Protein AF-A0AA38FPN9-F1 (afdb_monomer)

Structure (mmCIF, N/CA/C/O backbone):
data_AF-A0AA38FPN9-F1
#
_entry.id   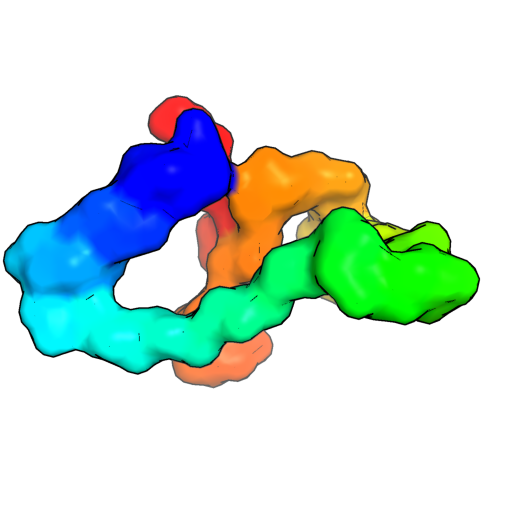AF-A0AA38FPN9-F1
#
loop_
_atom_site.group_PDB
_atom_site.id
_atom_site.type_symbol
_atom_site.label_atom_id
_atom_site.label_alt_id
_atom_site.label_comp_id
_atom_site.label_asym_id
_atom_site.label_entity_id
_atom_site.label_seq_id
_atom_site.pdbx_PDB_ins_code
_atom_site.Cartn_x
_atom_site.Cartn_y
_atom_site.Cartn_z
_atom_site.occupancy
_atom_site.B_iso_or_equiv
_atom_site.auth_seq_id
_atom_site.auth_comp_id
_atom_site.auth_asym_id
_atom_site.auth_atom_id
_atom_site.pdbx_PDB_model_num
ATOM 1 N N . TYR A 1 1 ? 1.436 10.724 5.770 1.00 90.31 1 TYR A N 1
ATOM 2 C CA . TYR A 1 1 ? 0.647 9.722 5.016 1.00 90.31 1 TYR A CA 1
ATOM 3 C C . TYR A 1 1 ? 0.967 8.259 5.340 1.00 90.31 1 TYR A C 1
ATOM 5 O O . TYR A 1 1 ? 0.154 7.635 6.003 1.00 90.31 1 TYR A O 1
ATOM 13 N N . CYS A 1 2 ? 2.100 7.653 4.935 1.00 91.69 2 CYS A N 1
ATOM 14 C CA . CYS A 1 2 ? 2.332 6.213 5.209 1.00 91.69 2 CYS A CA 1
ATOM 15 C C . CYS A 1 2 ? 2.400 5.881 6.709 1.00 91.69 2 CYS A C 1
ATOM 17 O O . CYS A 1 2 ? 1.815 4.893 7.146 1.00 91.69 2 CYS A O 1
ATOM 19 N N . HIS A 1 3 ? 3.081 6.715 7.502 1.00 93.75 3 HIS A N 1
ATOM 20 C CA . HIS A 1 3 ? 3.131 6.556 8.959 1.00 93.75 3 HIS A CA 1
ATOM 21 C C . HIS A 1 3 ? 1.760 6.745 9.618 1.00 93.75 3 HIS A C 1
ATOM 23 O O . HIS A 1 3 ? 1.411 5.966 10.494 1.00 93.75 3 HIS A O 1
ATOM 29 N N . GLU A 1 4 ? 0.968 7.715 9.158 1.00 94.31 4 GLU A N 1
ATOM 30 C CA . GLU A 1 4 ? -0.398 7.956 9.652 1.00 94.31 4 GLU A CA 1
ATOM 31 C C . GLU A 1 4 ? -1.321 6.774 9.355 1.00 94.31 4 GLU A C 1
ATOM 33 O O . GLU A 1 4 ? -1.987 6.285 10.258 1.00 94.31 4 GLU A O 1
ATOM 38 N N . ALA A 1 5 ? -1.295 6.238 8.130 1.00 94.75 5 ALA A N 1
ATOM 39 C CA . ALA A 1 5 ? -2.062 5.042 7.788 1.00 94.75 5 ALA A CA 1
ATOM 40 C C . ALA A 1 5 ? -1.659 3.837 8.657 1.00 94.75 5 ALA A C 1
ATOM 42 O O . ALA A 1 5 ? -2.521 3.122 9.164 1.00 94.75 5 ALA A O 1
ATOM 43 N N . LYS A 1 6 ? -0.351 3.623 8.873 1.00 93.69 6 LYS A N 1
ATOM 44 C CA . LYS A 1 6 ? 0.155 2.565 9.768 1.00 93.69 6 LYS A CA 1
ATOM 45 C C . LYS A 1 6 ? -0.308 2.786 11.214 1.00 93.69 6 LYS A C 1
ATOM 47 O O . LYS A 1 6 ? -0.717 1.822 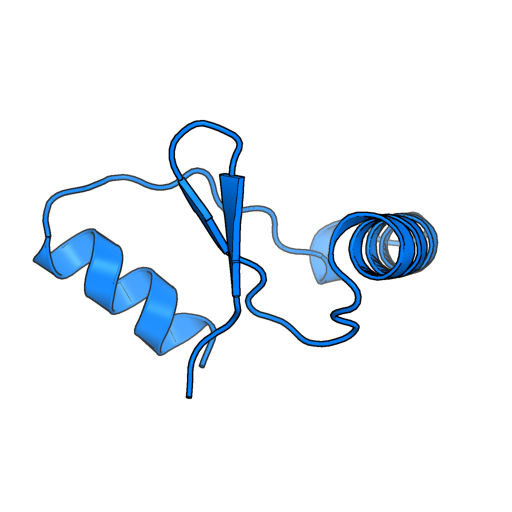11.857 1.00 93.69 6 LYS A O 1
ATOM 52 N N . GLY A 1 7 ? -0.276 4.028 11.700 1.00 94.38 7 GLY A N 1
ATOM 53 C CA . GLY A 1 7 ? -0.752 4.413 13.030 1.00 94.38 7 GLY A CA 1
ATOM 54 C C . GLY A 1 7 ? -2.247 4.161 13.211 1.00 94.38 7 GLY A C 1
ATOM 55 O O . GLY A 1 7 ? -2.634 3.504 14.170 1.00 94.38 7 GLY A O 1
ATOM 56 N N . LEU A 1 8 ? -3.071 4.550 12.236 1.00 93.75 8 LEU A N 1
ATOM 57 C CA . LEU A 1 8 ? -4.515 4.310 12.257 1.00 93.75 8 LEU A CA 1
ATOM 58 C C . LEU A 1 8 ? -4.845 2.819 12.413 1.00 93.75 8 LEU A C 1
ATOM 60 O O . LEU A 1 8 ? -5.694 2.449 13.219 1.00 93.75 8 LEU A O 1
ATOM 64 N N . PHE A 1 9 ? -4.162 1.937 11.678 1.00 93.81 9 PHE A N 1
ATOM 65 C CA . PHE A 1 9 ? -4.387 0.498 11.839 1.00 93.81 9 PHE A CA 1
ATOM 66 C C . PHE A 1 9 ? -3.972 -0.013 13.224 1.00 93.81 9 PHE A C 1
ATOM 68 O O . PHE A 1 9 ? -4.678 -0.849 13.790 1.00 93.81 9 PHE A O 1
ATOM 75 N N . GLN A 1 10 ? -2.879 0.510 13.790 1.00 94.50 10 GLN A N 1
ATOM 76 C CA . GLN A 1 10 ? -2.465 0.184 15.158 1.00 94.50 10 GLN A CA 1
ATOM 77 C C . GLN A 1 10 ? -3.506 0.635 16.192 1.00 94.50 10 GLN A C 1
ATOM 79 O O . GLN A 1 10 ? -3.849 -0.150 17.073 1.00 94.50 10 GLN A O 1
ATOM 84 N N . GLU A 1 11 ? -4.050 1.847 16.060 1.00 96.12 11 GLU A N 1
ATOM 85 C CA . GLU A 1 11 ? -5.115 2.376 16.928 1.00 96.12 11 GLU A CA 1
ATOM 86 C C . GLU A 1 11 ? -6.397 1.541 16.846 1.00 96.12 11 GLU A C 1
ATOM 88 O O . GLU A 1 11 ? -7.040 1.276 17.861 1.00 96.12 11 GLU A O 1
ATOM 93 N N . LEU A 1 12 ? -6.735 1.055 15.649 1.00 94.75 12 LEU A N 1
ATOM 94 C CA . LEU A 1 12 ? -7.860 0.144 15.427 1.00 94.75 12 LEU A CA 1
ATOM 95 C C . LEU A 1 12 ? -7.601 -1.284 15.940 1.00 94.75 12 LEU A C 1
ATOM 97 O O . LEU A 1 12 ? -8.485 -2.136 15.845 1.00 94.75 12 LEU A O 1
ATOM 101 N N . GLY A 1 13 ? -6.402 -1.581 16.454 1.00 95.56 13 GLY A N 1
ATOM 102 C CA . GLY A 1 13 ? -6.018 -2.921 16.903 1.00 95.56 13 GLY A CA 1
ATOM 103 C C . GLY A 1 13 ? -5.898 -3.938 15.763 1.00 95.56 13 GLY A C 1
ATOM 104 O O . GLY A 1 13 ? -5.917 -5.146 15.999 1.00 95.56 13 GLY A O 1
ATOM 105 N N . VAL A 1 14 ? -5.781 -3.468 14.520 1.00 94.62 14 VAL A N 1
ATOM 106 C CA . VAL A 1 14 ? -5.650 -4.304 13.326 1.00 94.62 14 VAL A CA 1
ATOM 107 C C . VAL A 1 14 ? -4.179 -4.374 12.942 1.00 94.62 14 VAL A C 1
ATOM 109 O O . VAL A 1 14 ? -3.507 -3.357 12.814 1.00 94.62 14 VAL A O 1
ATOM 112 N N . LYS A 1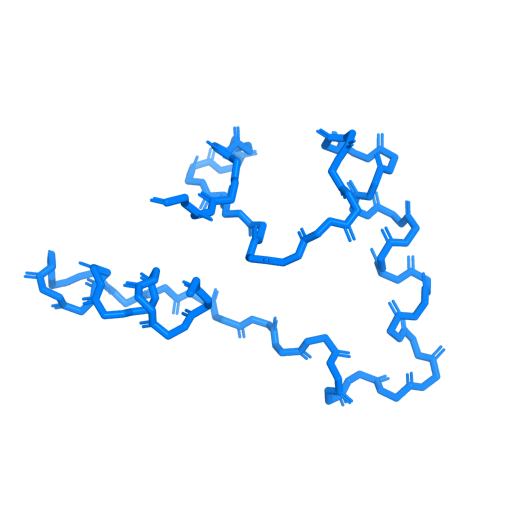 15 ? -3.664 -5.582 12.706 1.00 93.25 15 LYS A N 1
ATOM 113 C CA . LYS A 1 15 ? -2.299 -5.772 12.204 1.00 93.25 15 LYS A CA 1
ATOM 114 C C . LYS A 1 15 ? -2.318 -5.882 10.672 1.00 93.25 15 LYS A C 1
ATOM 116 O O . LYS A 1 15 ? -2.665 -6.952 10.169 1.00 93.25 15 LYS A O 1
ATOM 121 N N . PRO A 1 16 ? -1.966 -4.822 9.919 1.00 93.81 16 PRO A N 1
ATOM 122 C CA . PRO A 1 16 ? -1.929 -4.890 8.468 1.00 93.81 16 PRO A CA 1
ATOM 123 C C . PRO A 1 16 ? -0.702 -5.676 8.000 1.00 93.81 16 PRO A C 1
ATOM 125 O O . PRO A 1 16 ? 0.323 -5.742 8.683 1.00 93.81 16 PRO A O 1
ATOM 128 N N . VAL A 1 17 ? -0.790 -6.225 6.792 1.00 95.38 17 VAL A N 1
ATOM 129 C CA . VAL A 1 17 ? 0.399 -6.631 6.040 1.00 95.38 17 VAL A CA 1
ATOM 130 C C . VAL A 1 17 ? 0.947 -5.384 5.361 1.00 95.38 17 VAL A C 1
ATOM 132 O O . VAL A 1 17 ? 0.233 -4.725 4.607 1.00 95.38 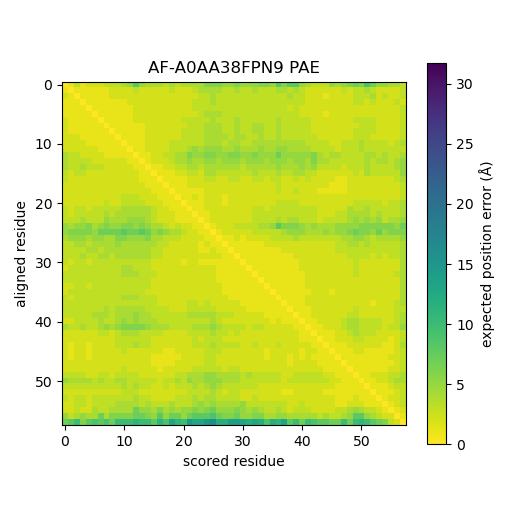17 VAL A O 1
ATOM 135 N N . VAL A 1 18 ? 2.201 -5.053 5.650 1.00 95.31 18 VAL A N 1
ATOM 136 C CA . VAL A 1 18 ? 2.882 -3.888 5.082 1.00 95.31 18 VAL A CA 1
ATOM 137 C C . VAL A 1 18 ? 3.903 -4.371 4.063 1.00 95.31 18 VAL A C 1
ATOM 139 O O . VAL A 1 18 ? 4.694 -5.265 4.353 1.00 95.31 18 VAL A O 1
ATOM 142 N N . VAL A 1 19 ? 3.861 -3.780 2.872 1.00 94.75 19 VAL A N 1
ATOM 143 C CA . VAL A 1 19 ? 4.858 -3.980 1.819 1.00 94.75 19 VAL A CA 1
ATOM 144 C C . VAL A 1 19 ? 5.536 -2.637 1.589 1.00 94.75 19 VAL A C 1
ATOM 146 O O . VAL A 1 19 ? 4.909 -1.714 1.068 1.00 94.75 19 VAL A O 1
ATOM 149 N N . GLU A 1 20 ? 6.793 -2.524 2.007 1.00 95.19 20 GLU A N 1
ATOM 150 C CA . GLU A 1 20 ? 7.617 -1.336 1.775 1.00 95.19 20 GLU A CA 1
ATOM 151 C C . GLU A 1 20 ? 8.177 -1.416 0.349 1.00 95.19 20 GLU A C 1
ATOM 153 O O . GLU A 1 20 ? 8.894 -2.356 0.000 1.00 95.19 20 GLU A O 1
ATOM 158 N N . LEU A 1 21 ? 7.767 -0.489 -0.523 1.00 94.12 21 LEU A N 1
ATOM 159 C CA . LEU A 1 21 ? 8.110 -0.553 -1.949 1.00 94.12 21 LEU A CA 1
ATOM 160 C C . LEU A 1 21 ? 9.593 -0.264 -2.207 1.00 94.12 21 LEU A C 1
ATOM 162 O O . LEU A 1 21 ? 10.179 -0.875 -3.098 1.00 94.12 21 LEU A O 1
ATOM 166 N N . ASP A 1 22 ? 10.189 0.619 -1.414 1.00 92.62 22 ASP A N 1
ATOM 167 C CA . ASP A 1 22 ? 11.602 1.007 -1.455 1.00 92.62 22 ASP A CA 1
ATOM 168 C C . ASP A 1 22 ? 12.547 -0.144 -1.072 1.00 92.62 22 ASP A C 1
ATOM 170 O O . ASP A 1 22 ? 13.679 -0.218 -1.551 1.00 92.62 22 ASP A O 1
ATOM 174 N N . GLU A 1 23 ? 12.067 -1.117 -0.296 1.00 96.00 23 GLU A N 1
ATOM 175 C CA . GLU A 1 23 ? 12.822 -2.331 0.040 1.00 96.00 23 GLU A CA 1
ATOM 176 C C . GLU A 1 23 ? 12.809 -3.385 -1.087 1.00 96.00 23 GLU A C 1
ATOM 178 O O . GLU A 1 23 ? 13.535 -4.382 -1.034 1.00 96.00 23 GLU A O 1
ATOM 183 N N . LEU A 1 24 ? 12.013 -3.189 -2.149 1.00 93.19 24 LEU A N 1
ATOM 184 C CA . LEU A 1 24 ? 11.895 -4.150 -3.256 1.00 93.19 24 LEU A CA 1
ATOM 185 C C . LEU A 1 24 ? 13.011 -4.031 -4.305 1.00 93.19 24 LEU A C 1
ATOM 187 O O . LEU A 1 24 ? 13.093 -4.878 -5.208 1.00 93.19 24 LEU A O 1
ATOM 191 N N . GLY A 1 25 ? 13.867 -3.010 -4.198 1.00 94.19 25 GLY A N 1
ATOM 192 C CA . GLY A 1 25 ? 14.998 -2.774 -5.090 1.00 94.19 25 GLY A CA 1
ATOM 193 C C . GLY A 1 25 ? 14.563 -2.632 -6.550 1.00 94.19 25 GLY A C 1
ATOM 194 O O . GLY A 1 25 ? 13.687 -1.841 -6.887 1.00 94.19 25 GLY A O 1
ATOM 195 N N . THR A 1 26 ? 15.131 -3.444 -7.445 1.00 93.56 26 THR A N 1
ATOM 196 C CA . THR A 1 26 ? 14.842 -3.370 -8.892 1.00 93.56 26 THR A CA 1
ATOM 197 C C . THR A 1 26 ? 13.378 -3.644 -9.256 1.00 93.56 26 THR A C 1
ATOM 199 O O . THR A 1 26 ? 12.948 -3.289 -10.354 1.00 93.56 26 THR A O 1
ATOM 202 N N . ARG A 1 27 ? 12.598 -4.254 -8.352 1.00 93.88 27 ARG A N 1
ATOM 203 C CA . ARG A 1 27 ? 11.175 -4.563 -8.563 1.00 93.88 27 ARG A CA 1
ATOM 204 C C . ARG A 1 27 ? 10.237 -3.423 -8.180 1.00 93.88 27 ARG A C 1
ATOM 206 O O . ARG A 1 27 ? 9.075 -3.477 -8.572 1.00 93.88 27 ARG A O 1
ATOM 213 N N . GLU A 1 28 ? 10.712 -2.400 -7.466 1.00 94.94 28 GLU A N 1
ATOM 214 C CA . GLU A 1 28 ? 9.889 -1.273 -7.004 1.00 94.94 28 GLU A CA 1
ATOM 215 C C . GLU A 1 28 ? 9.067 -0.672 -8.150 1.00 94.94 28 GLU A C 1
ATOM 217 O O . GLU A 1 28 ? 7.840 -0.591 -8.075 1.00 94.94 28 GLU A O 1
ATOM 222 N N . ARG A 1 29 ? 9.738 -0.332 -9.257 1.00 94.81 29 ARG A N 1
ATOM 223 C CA . ARG A 1 29 ? 9.102 0.288 -10.424 1.00 94.81 29 ARG A CA 1
ATOM 224 C C . ARG A 1 29 ? 8.025 -0.599 -11.043 1.00 94.81 29 ARG A C 1
ATOM 226 O O . ARG A 1 29 ? 6.948 -0.116 -11.375 1.00 94.81 29 ARG A O 1
ATOM 233 N N . GLN A 1 30 ? 8.300 -1.898 -11.165 1.00 95.94 30 GLN A N 1
ATOM 234 C CA . GLN A 1 30 ? 7.340 -2.858 -11.709 1.00 95.94 30 GLN A CA 1
ATOM 235 C C . GLN A 1 30 ? 6.088 -2.947 -10.829 1.00 95.94 30 GLN A C 1
ATOM 237 O O . GLN A 1 30 ? 4.973 -3.009 -11.345 1.00 95.94 30 GLN A O 1
ATOM 242 N N . VAL A 1 31 ? 6.263 -2.926 -9.505 1.00 95.38 31 VAL A N 1
ATOM 243 C CA . VAL A 1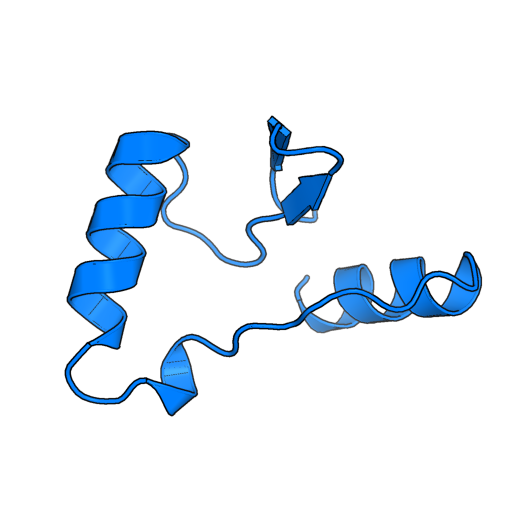 31 ? 5.148 -2.957 -8.555 1.00 95.38 31 VAL A CA 1
ATOM 244 C C . VAL A 1 31 ? 4.369 -1.643 -8.575 1.00 95.38 31 VAL A C 1
ATOM 246 O O . VAL A 1 31 ? 3.144 -1.687 -8.608 1.00 95.38 31 VAL A O 1
ATOM 249 N N . GLN A 1 32 ? 5.031 -0.485 -8.632 1.00 95.25 32 GLN A N 1
ATOM 250 C CA . GLN A 1 32 ? 4.349 0.808 -8.779 1.00 95.25 32 GLN A CA 1
ATOM 251 C C . GLN A 1 32 ? 3.524 0.886 -10.070 1.00 95.25 32 GLN A C 1
ATOM 253 O O . GLN A 1 32 ? 2.375 1.329 -10.037 1.00 95.25 32 GLN A O 1
ATOM 258 N N . ASP A 1 33 ? 4.067 0.417 -11.195 1.00 96.00 33 ASP A N 1
ATOM 259 C CA . ASP A 1 33 ? 3.339 0.379 -12.465 1.00 96.00 33 ASP A CA 1
ATOM 260 C C . ASP A 1 33 ? 2.127 -0.563 -12.400 1.00 96.00 33 ASP A C 1
ATOM 262 O O . ASP A 1 33 ? 1.043 -0.204 -12.868 1.00 96.00 33 ASP A O 1
ATOM 266 N N . ALA A 1 34 ? 2.277 -1.729 -11.764 1.00 95.44 34 ALA A N 1
ATOM 267 C CA . ALA A 1 34 ? 1.177 -2.665 -11.546 1.00 95.44 34 ALA A CA 1
ATOM 268 C C . AL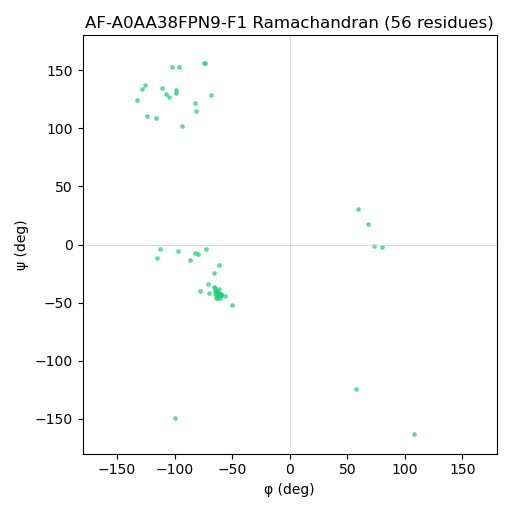A A 1 34 ? 0.093 -2.085 -10.621 1.00 95.44 34 ALA A C 1
ATOM 270 O O . ALA A 1 34 ? -1.095 -2.200 -10.922 1.00 95.44 34 ALA A O 1
ATOM 271 N N . LEU A 1 35 ? 0.485 -1.419 -9.530 1.00 95.75 35 LEU A N 1
ATOM 272 C CA . LEU A 1 35 ? -0.437 -0.738 -8.619 1.00 95.75 35 LEU A CA 1
ATOM 273 C C . LEU A 1 35 ? -1.210 0.358 -9.350 1.00 95.75 35 LEU A C 1
ATOM 275 O O . LEU A 1 35 ? -2.433 0.390 -9.261 1.00 95.75 35 LEU A O 1
ATOM 279 N N . ARG A 1 36 ? -0.533 1.187 -10.151 1.00 96.25 36 ARG A N 1
ATOM 280 C CA . ARG A 1 36 ? -1.188 2.212 -10.971 1.00 96.25 36 ARG A CA 1
ATOM 281 C C . ARG A 1 36 ? -2.179 1.607 -11.963 1.00 96.25 36 ARG A C 1
ATOM 283 O O . ARG A 1 36 ? -3.266 2.150 -12.122 1.00 96.25 36 ARG A O 1
ATOM 290 N N . ALA A 1 37 ? -1.834 0.501 -12.620 1.00 97.25 37 ALA A N 1
ATOM 291 C CA . ALA A 1 37 ? -2.741 -0.170 -13.551 1.00 97.25 37 ALA A CA 1
ATOM 292 C C . ALA A 1 37 ? -3.972 -0.764 -12.842 1.00 97.25 37 ALA A C 1
ATOM 294 O O . ALA A 1 37 ? -5.072 -0.723 -13.387 1.00 97.25 37 ALA A O 1
ATOM 295 N N . LEU A 1 38 ? -3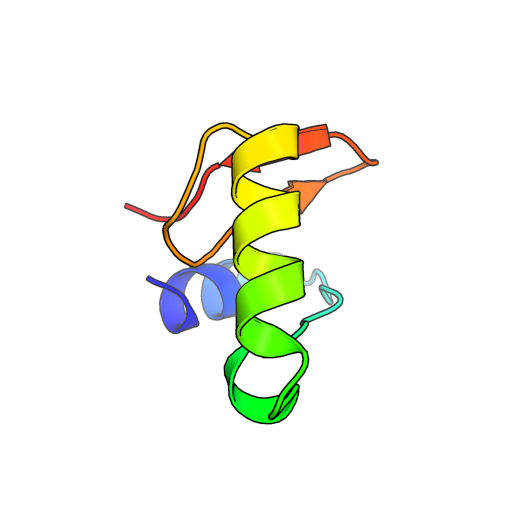.792 -1.291 -11.627 1.00 95.19 38 LEU A N 1
ATOM 296 C CA . LEU A 1 38 ? -4.856 -1.916 -10.841 1.00 95.19 38 LEU A CA 1
ATOM 297 C C . LEU A 1 38 ? -5.775 -0.896 -10.159 1.00 95.19 38 LEU A C 1
ATOM 299 O O . LEU A 1 38 ? -6.982 -1.111 -10.076 1.00 95.19 38 LEU A O 1
ATOM 303 N N . THR A 1 39 ? -5.209 0.188 -9.628 1.00 95.62 39 THR A N 1
ATOM 304 C CA . THR A 1 39 ? -5.921 1.112 -8.737 1.00 95.62 39 THR A CA 1
ATOM 305 C C . THR A 1 39 ? -6.101 2.514 -9.303 1.00 95.62 39 THR A C 1
ATOM 307 O O . THR A 1 39 ? -6.838 3.310 -8.724 1.00 95.62 39 THR A O 1
ATOM 310 N N . GLY A 1 40 ? -5.414 2.845 -10.398 1.00 95.75 40 GLY A N 1
ATOM 311 C CA . GLY A 1 40 ? -5.310 4.207 -10.923 1.00 95.75 40 GLY A CA 1
ATOM 312 C C . GLY A 1 40 ? -4.410 5.130 -10.093 1.00 95.75 40 GLY A C 1
ATOM 313 O O . GLY A 1 40 ? -4.227 6.286 -10.466 1.00 95.75 40 GLY A O 1
ATOM 314 N N . GLN A 1 41 ? -3.833 4.649 -8.986 1.00 94.81 41 GLN A N 1
ATOM 315 C CA . GLN A 1 41 ? -3.063 5.462 -8.047 1.00 94.81 41 GLN A CA 1
ATOM 316 C C . GLN A 1 41 ? -1.561 5.201 -8.198 1.00 94.81 41 GLN A C 1
ATOM 318 O O . GLN A 1 41 ? -1.104 4.064 -8.114 1.00 94.81 41 GLN A O 1
ATOM 323 N N . SER A 1 42 ? -0.781 6.266 -8.386 1.00 92.56 42 SER A N 1
ATOM 324 C CA . SER A 1 42 ? 0.688 6.210 -8.458 1.00 92.56 42 SER A CA 1
ATOM 325 C C . SER A 1 42 ? 1.382 6.553 -7.138 1.00 92.56 42 SER A C 1
ATOM 327 O O . SER A 1 42 ? 2.604 6.498 -7.056 1.00 92.56 42 SER A O 1
ATOM 329 N N . THR A 1 43 ? 0.624 6.969 -6.124 1.00 93.44 43 THR A N 1
ATOM 330 C CA . THR A 1 43 ? 1.144 7.428 -4.833 1.00 93.44 43 THR A CA 1
ATOM 331 C C . THR A 1 43 ? 1.010 6.357 -3.758 1.00 93.44 43 THR A C 1
ATOM 333 O O . THR A 1 43 ? 0.105 5.519 -3.789 1.00 93.44 43 THR A O 1
ATOM 336 N N . VAL A 1 44 ? 1.907 6.418 -2.776 1.00 94.31 44 VAL A N 1
ATOM 337 C CA . VAL A 1 44 ? 1.783 5.696 -1.506 1.00 94.31 44 VAL A CA 1
ATOM 338 C C . VAL A 1 44 ? 1.174 6.612 -0.432 1.00 94.31 44 VAL A C 1
ATOM 340 O O . VAL A 1 44 ? 1.366 7.828 -0.497 1.00 94.31 44 VAL A O 1
ATOM 343 N N . PRO A 1 45 ? 0.474 6.059 0.574 1.00 95.88 45 PRO A N 1
ATOM 344 C CA . PRO A 1 45 ? 0.135 4.642 0.735 1.00 95.88 45 PRO A CA 1
ATOM 345 C C . PRO A 1 45 ? -0.959 4.198 -0.246 1.00 95.88 45 PRO A C 1
ATOM 347 O O . PRO A 1 45 ? -1.744 5.014 -0.710 1.00 95.88 45 PRO A O 1
ATOM 350 N N . ASN A 1 46 ? -1.012 2.902 -0.546 1.00 96.50 46 ASN A N 1
ATOM 351 C CA . ASN A 1 46 ? -2.057 2.273 -1.355 1.00 96.50 46 ASN A CA 1
ATOM 352 C C . ASN A 1 46 ? -2.658 1.138 -0.513 1.00 96.50 46 ASN A C 1
ATOM 354 O O . ASN A 1 46 ? -1.953 0.191 -0.158 1.00 96.50 46 ASN A O 1
ATOM 358 N N . ILE A 1 47 ? -3.907 1.304 -0.077 1.00 96.12 47 ILE A N 1
ATOM 359 C CA . ILE A 1 47 ? -4.501 0.511 1.000 1.00 96.12 47 ILE A CA 1
ATOM 360 C C . ILE A 1 47 ? -5.589 -0.405 0.434 1.00 96.12 47 ILE A C 1
ATOM 362 O O . ILE A 1 47 ? -6.447 0.016 -0.346 1.00 96.12 47 ILE A O 1
ATOM 366 N N . PHE A 1 48 ? -5.575 -1.666 0.868 1.00 96.38 48 PHE A N 1
ATOM 367 C CA . PHE A 1 48 ? -6.545 -2.686 0.480 1.00 96.38 48 PHE A CA 1
ATOM 368 C C . PHE A 1 48 ? -7.186 -3.321 1.714 1.00 96.38 48 PHE A C 1
ATOM 370 O O . PHE A 1 48 ? -6.492 -3.671 2.667 1.00 96.38 48 PHE A O 1
ATOM 377 N N . VAL A 1 49 ? -8.505 -3.523 1.679 1.00 95.12 49 VAL A N 1
ATOM 378 C CA . VAL A 1 49 ? -9.273 -4.206 2.732 1.00 95.12 49 VAL A CA 1
ATOM 379 C C . VAL A 1 49 ? -10.199 -5.225 2.076 1.00 95.12 49 VAL A C 1
ATOM 381 O O . VAL A 1 49 ? -10.960 -4.886 1.172 1.00 95.12 49 VAL A O 1
ATOM 384 N N . GLY A 1 50 ? -10.109 -6.494 2.485 1.00 94.00 50 GLY A N 1
ATOM 385 C CA . GLY A 1 50 ? -10.927 -7.571 1.905 1.00 94.00 50 GLY A CA 1
ATOM 386 C C . GLY A 1 50 ? -10.730 -7.762 0.393 1.00 94.00 50 GLY A C 1
ATOM 387 O O . GLY A 1 50 ? -11.676 -8.097 -0.308 1.00 94.00 50 GLY A O 1
ATOM 388 N N . GLY A 1 51 ? -9.528 -7.483 -0.126 1.00 93.12 51 GLY A N 1
ATOM 389 C CA . GLY A 1 51 ? -9.215 -7.552 -1.561 1.00 93.12 51 GLY A CA 1
ATOM 390 C C . GLY A 1 51 ? -9.668 -6.338 -2.382 1.00 93.12 51 GLY A C 1
ATOM 391 O O . GLY A 1 51 ? -9.380 -6.269 -3.573 1.00 93.12 51 GLY A O 1
ATOM 392 N N . LYS A 1 52 ? -10.336 -5.357 -1.765 1.00 96.06 52 LYS A N 1
ATOM 393 C CA . LYS A 1 52 ? -10.771 -4.124 -2.426 1.00 96.06 52 LYS A CA 1
ATOM 394 C C . LYS A 1 52 ? -9.799 -2.982 -2.137 1.00 96.06 52 LYS A C 1
ATOM 396 O O . LYS A 1 52 ? -9.449 -2.753 -0.981 1.00 96.06 52 LYS A O 1
ATOM 401 N N . HIS A 1 53 ? -9.410 -2.243 -3.175 1.00 96.31 53 HIS A N 1
ATOM 402 C CA . HIS A 1 53 ? -8.656 -0.996 -3.033 1.00 96.31 53 HIS A CA 1
ATOM 403 C C . HIS A 1 53 ? -9.535 0.094 -2.406 1.00 96.31 53 HIS A C 1
ATOM 405 O O . HIS A 1 53 ? -10.644 0.341 -2.888 1.00 96.31 53 HIS A O 1
ATOM 411 N N . ILE A 1 54 ? -9.042 0.737 -1.346 1.00 94.94 54 ILE A N 1
ATOM 412 C CA . ILE A 1 54 ? -9.752 1.807 -0.630 1.00 94.94 54 IL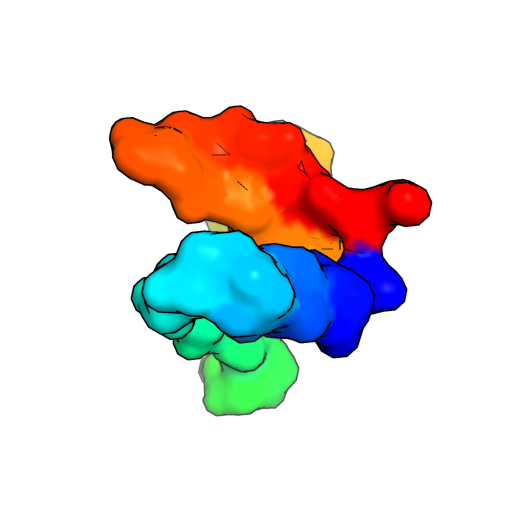E A CA 1
ATOM 413 C C . ILE A 1 54 ? -9.091 3.186 -0.771 1.00 94.94 54 ILE A C 1
ATOM 415 O O . ILE A 1 54 ? -9.674 4.169 -0.327 1.00 94.94 54 ILE A O 1
ATOM 419 N N . GLY A 1 55 ? -7.936 3.276 -1.439 1.00 94.31 55 GLY A N 1
ATOM 420 C CA . GLY A 1 55 ? -7.232 4.533 -1.696 1.00 94.31 55 GLY A CA 1
ATOM 421 C C . GLY A 1 55 ? -5.959 4.700 -0.873 1.00 94.31 55 GLY A C 1
ATOM 422 O O . GLY A 1 55 ? -5.401 3.740 -0.336 1.00 94.31 55 GLY A O 1
ATOM 423 N N . GLY A 1 56 ? -5.493 5.946 -0.801 1.00 92.81 56 GLY A N 1
ATOM 424 C CA . GLY A 1 56 ? -4.362 6.351 0.024 1.00 92.81 56 GLY A CA 1
ATOM 425 C C . GLY A 1 56 ? -4.759 6.993 1.347 1.00 92.81 56 GLY A C 1
ATOM 426 O O . GLY A 1 56 ? -5.775 6.658 1.947 1.00 92.81 56 GLY A O 1
ATOM 427 N N . CYS 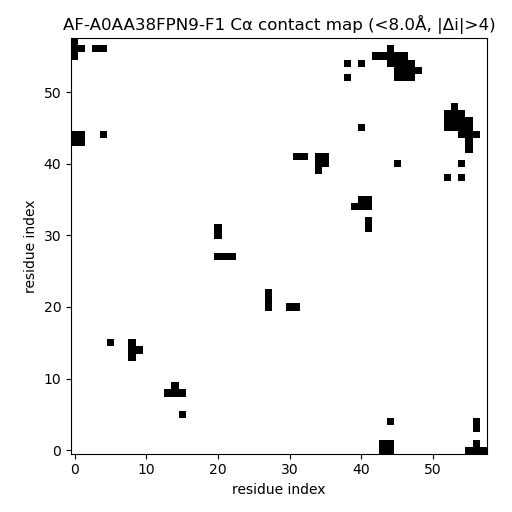A 1 57 ? -3.913 7.902 1.819 1.00 87.88 57 CYS A N 1
ATOM 428 C CA . CYS A 1 57 ? -4.096 8.649 3.058 1.00 87.88 57 CYS A CA 1
ATOM 429 C C . CYS A 1 57 ? -3.925 10.136 2.735 1.00 87.88 57 CYS A C 1
ATOM 431 O O . CYS A 1 57 ? -2.999 10.481 1.997 1.00 87.88 57 CYS A O 1
ATOM 433 N N . SER A 1 58 ? -4.838 10.966 3.241 1.00 72.69 58 SER A N 1
ATOM 434 C CA . SER A 1 58 ? -4.946 12.414 3.010 1.00 72.69 58 SER A CA 1
ATOM 435 C C . SER A 1 58 ? -5.077 13.162 4.320 1.00 72.69 58 SER A C 1
ATOM 437 O O . SER A 1 58 ? -5.835 12.632 5.165 1.00 72.69 58 SER A O 1
#

Sequence (58 aa):
YCHEAKGLFQELGVKPVVVELDELGTRERQVQDALRALTGQSTVPNIFVGGKHIGGCS

Nearest PDB structures (foldseek):
  3fza-assembly1_A  TM=9.990E-01  e=1.182E-05  Populus tremula x Populus tremuloides
  3rhb-assembly1_A  TM=9.985E-01  e=1.821E-05  Arabidopsis thaliana
  2e7p-assembly5_D  TM=9.783E-01  e=5.004E-04  Populus tremula x Populus tremuloides
  5gtx-assembly2_B  TM=9.629E-01  e=1.474E-03  Polygonaceae
  5w1l-assembly2_B  TM=9.371E-01  e=2.825E-02  Echinococcus granulosus

pLDDT: mean 94.17, std 3.24, range [72.69, 97.25]

InterPro domains:
  IPR002109 Glutaredoxin [PF00462] (1-54)
  IPR014025 Glutaredoxin subgroup [PR00160] (37-50)
  IPR014025 Glutaredoxin subgroup [PR00160] (51-58)
  IPR036249 Thioredoxin-like superfamily [SSF52833] (1-58)

Radius of gyration: 11.7 Å; Cα contacts (8 Å, |Δi|>4): 49; chains: 1; bounding box: 26×20×30 Å

Organism: Taxus chinensis (NCBI:txid29808)

Foldseek 3Di:
DQVVVCVVCVVVVHDDDDDDLVVVPPCSVVVLVVLCVVPVDNDPDFDDDPNDTPGHDD

Solvent-accessible surface area (backbone atoms only — not comparable to full-atom values): 3692 Å² total; per-residue (Å²): 80,56,68,54,54,55,47,52,34,54,76,70,72,44,86,77,89,82,80,66,54,82,80,48,58,92,47,27,62,60,50,47,54,50,43,24,72,74,68,73,45,86,60,82,34,74,42,69,59,98,89,40,79,77,46,65,57,132

Mean predicted aligned error: 2.7 Å

Secondary structure (DSSP, 8-state):
-HHHHHHHHHHTT-------SGGGGGGHHHHHHHHHHHHS--SSP-EEETTEEEE---